Protein AF-A0A969L8C0-F1 (afdb_monomer_lite)

Structure (mmCIF, N/CA/C/O backbone):
data_AF-A0A969L8C0-F1
#
_entry.id   AF-A0A969L8C0-F1
#
loop_
_atom_site.group_PDB
_atom_site.id
_atom_site.type_symbol
_atom_site.label_atom_id
_atom_site.label_alt_id
_atom_site.label_comp_id
_atom_site.label_asym_id
_atom_site.label_entity_id
_atom_site.label_seq_id
_atom_site.pdbx_PDB_ins_code
_atom_site.Cartn_x
_atom_site.Cartn_y
_atom_site.Cartn_z
_atom_site.occupancy
_atom_site.B_iso_or_equiv
_atom_site.auth_seq_id
_atom_site.auth_comp_id
_atom_site.auth_asym_id
_atom_site.auth_atom_id
_atom_site.pdbx_PDB_model_num
ATOM 1 N N . MET A 1 1 ? -2.072 -11.063 -15.970 1.00 69.12 1 MET A N 1
ATOM 2 C CA . MET A 1 1 ? -0.933 -11.016 -15.025 1.00 69.12 1 MET A CA 1
ATOM 3 C C . MET A 1 1 ? -0.190 -12.350 -14.904 1.00 69.12 1 MET A C 1
ATOM 5 O O . MET A 1 1 ? 0.932 -12.415 -15.384 1.00 69.12 1 MET A O 1
ATOM 9 N N . LYS A 1 2 ? -0.789 -13.438 -14.381 1.00 72.50 2 LYS A N 1
ATOM 10 C CA . LYS A 1 2 ? -0.088 -14.722 -14.109 1.00 72.50 2 LYS A CA 1
ATOM 11 C C . LYS A 1 2 ? 0.740 -15.291 -15.274 1.00 72.50 2 LYS A C 1
ATOM 13 O O . LYS A 1 2 ? 1.851 -15.770 -15.076 1.00 72.50 2 LYS A O 1
ATOM 18 N N . ARG A 1 3 ? 0.212 -15.235 -16.503 1.00 67.69 3 ARG A N 1
ATOM 19 C CA . ARG A 1 3 ? 0.924 -15.712 -17.702 1.00 67.69 3 ARG A CA 1
ATOM 20 C C . ARG A 1 3 ? 2.171 -14.875 -18.004 1.00 67.69 3 ARG A C 1
ATOM 22 O O . ARG A 1 3 ? 3.168 -15.445 -18.407 1.00 67.69 3 ARG A O 1
ATOM 29 N N . TRP A 1 4 ? 2.134 -13.563 -17.786 1.00 70.19 4 TRP A N 1
ATOM 30 C CA . TRP A 1 4 ? 3.260 -12.664 -18.062 1.00 70.19 4 TRP A CA 1
ATOM 31 C C . TRP A 1 4 ? 4.301 -12.665 -16.951 1.00 70.19 4 TRP A C 1
ATOM 33 O O . TRP A 1 4 ? 5.486 -12.640 -17.253 1.00 70.19 4 TRP A O 1
ATOM 43 N N . ALA A 1 5 ? 3.874 -12.822 -15.697 1.00 71.94 5 ALA A N 1
ATOM 44 C CA . ALA A 1 5 ? 4.780 -13.040 -14.574 1.00 71.94 5 ALA A CA 1
ATOM 45 C C . ALA A 1 5 ? 5.670 -14.280 -14.780 1.00 71.94 5 ALA A C 1
ATOM 47 O O . ALA A 1 5 ? 6.836 -14.263 -14.419 1.00 71.94 5 ALA A O 1
ATOM 48 N N . ARG A 1 6 ? 5.172 -15.320 -15.467 1.00 69.50 6 ARG A N 1
ATOM 49 C CA . ARG A 1 6 ? 5.993 -16.481 -15.858 1.00 69.50 6 ARG A CA 1
ATOM 50 C C . ARG A 1 6 ? 7.083 -16.176 -16.890 1.00 69.50 6 ARG A C 1
ATOM 52 O O . ARG A 1 6 ? 8.100 -16.855 -16.879 1.00 69.50 6 ARG A O 1
ATOM 59 N N . TYR A 1 7 ? 6.866 -15.218 -17.790 1.00 70.94 7 TYR A N 1
ATOM 60 C CA . TYR A 1 7 ? 7.817 -14.899 -18.866 1.00 70.94 7 TYR A CA 1
ATOM 61 C C . TYR A 1 7 ? 8.730 -13.717 -18.529 1.00 70.94 7 TYR A C 1
ATOM 63 O O . TYR A 1 7 ? 9.826 -13.618 -19.067 1.00 70.94 7 TYR A O 1
ATOM 71 N N . SER A 1 8 ? 8.291 -12.818 -17.650 1.00 79.44 8 SER A N 1
ATOM 72 C CA . SER A 1 8 ? 9.083 -11.692 -17.160 1.00 79.44 8 SER A CA 1
ATOM 73 C C . SER A 1 8 ? 8.670 -11.369 -15.718 1.00 79.44 8 SER A C 1
ATOM 75 O O . SER A 1 8 ? 7.854 -10.470 -15.488 1.00 79.44 8 SER A O 1
ATOM 77 N N . PRO A 1 9 ? 9.195 -12.128 -14.735 1.00 77.75 9 PRO A N 1
ATOM 78 C CA . PRO A 1 9 ? 8.855 -11.943 -13.327 1.00 77.75 9 PRO A CA 1
ATOM 79 C C . PRO A 1 9 ? 9.148 -10.519 -12.847 1.00 77.75 9 PRO A C 1
ATOM 81 O O . PRO A 1 9 ? 8.271 -9.878 -12.280 1.00 77.75 9 PRO A O 1
ATOM 84 N N . ALA A 1 10 ? 10.315 -9.973 -13.198 1.00 80.06 10 ALA A N 1
ATOM 85 C CA . ALA A 1 10 ? 10.731 -8.612 -12.848 1.00 80.06 10 ALA A CA 1
ATOM 86 C C . ALA A 1 10 ? 9.673 -7.532 -13.170 1.00 80.06 10 ALA A C 1
ATOM 88 O O . ALA A 1 10 ? 9.472 -6.593 -12.405 1.00 80.06 10 ALA A O 1
ATOM 89 N N . ASN A 1 11 ? 8.937 -7.687 -14.276 1.00 83.12 11 ASN A N 1
ATOM 90 C CA . ASN A 1 11 ? 7.995 -6.669 -14.750 1.00 83.12 11 ASN A CA 1
ATOM 91 C C . ASN A 1 11 ? 6.552 -6.883 -14.278 1.00 83.12 11 ASN A C 1
ATOM 93 O O . ASN A 1 11 ? 5.772 -5.932 -14.236 1.00 83.12 11 ASN A O 1
ATOM 97 N N . TYR A 1 12 ? 6.165 -8.126 -13.981 1.00 86.44 12 TYR A N 1
ATOM 98 C CA . TYR A 1 12 ? 4.753 -8.483 -13.792 1.00 86.44 12 TYR A CA 1
ATOM 99 C C . TYR A 1 12 ? 4.460 -9.253 -12.504 1.00 86.44 12 TYR A C 1
ATOM 101 O O . TYR A 1 12 ? 3.283 -9.412 -12.174 1.00 86.44 12 TYR A O 1
ATOM 109 N N . GLN A 1 13 ? 5.478 -9.746 -11.794 1.00 89.19 13 GLN A N 1
ATOM 110 C CA . GLN A 1 13 ? 5.298 -10.530 -10.572 1.00 89.19 13 GLN A CA 1
ATOM 111 C C . GLN A 1 13 ? 4.688 -9.674 -9.457 1.00 89.19 13 GLN A C 1
ATOM 113 O O . GLN A 1 13 ? 3.613 -10.020 -8.978 1.00 89.19 13 GLN A O 1
ATOM 118 N N . HIS A 1 14 ? 5.267 -8.504 -9.168 1.00 90.94 14 HIS A N 1
ATOM 119 C CA . HIS A 1 14 ? 4.753 -7.576 -8.151 1.00 90.94 14 HIS A CA 1
ATOM 120 C C . HIS A 1 14 ? 3.301 -7.145 -8.427 1.00 90.94 14 HIS A C 1
ATOM 122 O O . HIS A 1 14 ? 2.458 -7.118 -7.534 1.00 90.94 14 HIS A O 1
ATOM 128 N N . LYS A 1 15 ? 2.947 -6.907 -9.699 1.00 92.56 15 LYS A N 1
ATOM 129 C CA . LYS A 1 15 ? 1.565 -6.570 -10.088 1.00 92.56 15 LYS A CA 1
ATOM 130 C C . LYS A 1 15 ? 0.606 -7.744 -9.919 1.00 92.56 15 LYS A C 1
ATOM 132 O O . LYS A 1 15 ? -0.562 -7.559 -9.588 1.00 92.56 15 LYS A O 1
ATOM 137 N N . TYR A 1 16 ? 1.071 -8.961 -10.201 1.00 93.31 16 TYR A N 1
ATOM 138 C CA . TYR A 1 16 ? 0.286 -10.166 -9.960 1.00 93.31 16 TYR A CA 1
ATOM 139 C C . TYR A 1 16 ? 0.046 -10.365 -8.464 1.00 93.31 16 TYR A C 1
ATOM 141 O O . TYR A 1 16 ? -1.089 -10.615 -8.072 1.00 93.31 16 TYR A O 1
ATOM 149 N N . GLU A 1 17 ? 1.080 -10.217 -7.644 1.00 95.12 17 GLU A N 1
ATOM 150 C CA . GLU A 1 17 ? 1.004 -10.343 -6.187 1.00 95.12 17 GLU A CA 1
ATOM 151 C C . GLU A 1 17 ? 0.047 -9.322 -5.586 1.00 95.12 17 GLU A C 1
ATOM 153 O O . GLU A 1 17 ? -0.807 -9.703 -4.793 1.00 95.12 17 GLU A O 1
ATOM 158 N N . LEU A 1 18 ? 0.067 -8.075 -6.061 1.00 96.38 18 LEU A N 1
ATOM 159 C CA . LEU A 1 18 ? -0.872 -7.056 -5.603 1.00 96.38 18 LEU A CA 1
ATOM 160 C C . LEU A 1 18 ? -2.336 -7.425 -5.899 1.00 96.38 18 LEU A C 1
ATOM 162 O O . LEU A 1 18 ? -3.212 -7.288 -5.046 1.00 96.38 18 LEU A O 1
ATOM 166 N N . VAL A 1 19 ? -2.611 -7.966 -7.092 1.00 95.94 19 VAL A N 1
ATOM 167 C CA . VAL A 1 19 ? -3.950 -8.475 -7.441 1.00 95.94 19 VAL A CA 1
ATOM 168 C C . VAL A 1 19 ? -4.339 -9.661 -6.554 1.00 95.94 19 VAL A C 1
ATOM 170 O O . VAL A 1 19 ? -5.497 -9.782 -6.144 1.00 95.94 19 VAL A O 1
ATOM 173 N N . GLN A 1 20 ? -3.387 -10.539 -6.232 1.00 95.88 20 GLN A N 1
ATOM 174 C CA . GLN A 1 20 ? -3.628 -11.650 -5.314 1.00 95.88 20 GLN A CA 1
ATOM 175 C C . GLN A 1 20 ? -3.901 -11.154 -3.889 1.00 95.88 20 GLN A C 1
ATOM 177 O O . GLN A 1 20 ? -4.801 -11.696 -3.251 1.00 95.88 20 GLN A O 1
ATOM 182 N N . ALA A 1 21 ? -3.213 -10.109 -3.420 1.00 96.00 21 ALA A N 1
ATOM 183 C CA . ALA A 1 21 ? -3.446 -9.500 -2.112 1.00 96.00 21 ALA A CA 1
ATOM 184 C C . ALA A 1 21 ? -4.898 -9.026 -1.970 1.00 96.00 21 ALA A C 1
ATOM 186 O O . ALA A 1 21 ? -5.608 -9.458 -1.061 1.00 96.00 21 ALA A O 1
ATOM 187 N N . GLU A 1 22 ? -5.386 -8.242 -2.936 1.00 96.75 22 GLU A N 1
ATOM 188 C CA . GLU A 1 22 ? -6.777 -7.772 -2.962 1.00 96.75 22 GLU A CA 1
ATOM 189 C C . GLU A 1 22 ? -7.782 -8.926 -3.067 1.00 96.75 22 GLU A C 1
ATOM 191 O O . GLU A 1 22 ? -8.812 -8.931 -2.391 1.00 96.75 22 GLU A O 1
ATOM 196 N N . THR A 1 23 ? -7.472 -9.951 -3.865 1.00 95.38 23 THR A N 1
ATOM 197 C CA . THR A 1 23 ? -8.327 -11.142 -3.986 1.00 95.38 23 THR A CA 1
ATOM 198 C C . THR A 1 23 ? -8.446 -11.877 -2.647 1.00 95.38 23 THR A C 1
ATOM 200 O O . THR A 1 23 ? -9.544 -12.275 -2.250 1.00 95.38 23 THR A O 1
ATOM 203 N N . MET A 1 24 ? -7.332 -12.038 -1.924 1.00 94.88 24 MET A N 1
ATOM 204 C CA . MET A 1 24 ? -7.314 -12.672 -0.603 1.00 94.88 24 MET A CA 1
ATOM 205 C C . MET A 1 24 ? -8.030 -11.815 0.441 1.00 94.88 24 MET A C 1
ATOM 207 O O . MET A 1 24 ? -8.794 -12.366 1.233 1.00 94.88 24 MET A O 1
ATOM 211 N N . ARG A 1 25 ? -7.864 -10.484 0.396 1.00 94.31 25 ARG A N 1
ATOM 212 C CA . ARG A 1 25 ? -8.599 -9.533 1.243 1.00 94.31 25 ARG A CA 1
ATOM 213 C C . ARG A 1 25 ? -10.107 -9.679 1.063 1.00 94.31 25 ARG A C 1
ATOM 215 O O . ARG A 1 25 ? -10.823 -9.846 2.044 1.00 94.31 25 ARG A O 1
ATOM 222 N N . LEU A 1 26 ? -10.590 -9.656 -0.180 1.00 93.88 26 LEU A N 1
ATOM 223 C CA . LEU A 1 26 ? -12.017 -9.810 -0.489 1.00 93.88 26 LEU A CA 1
ATOM 224 C C . LEU A 1 26 ? -12.553 -11.197 -0.107 1.00 93.88 26 LEU A C 1
ATOM 226 O O . LEU A 1 26 ? -13.727 -11.335 0.220 1.00 93.88 26 LEU A O 1
ATOM 230 N N . SER A 1 27 ? -11.686 -12.211 -0.100 1.00 94.00 27 SER A N 1
ATOM 231 C CA . SER A 1 27 ? -12.016 -13.575 0.328 1.00 94.00 27 SER A CA 1
ATOM 232 C C . SER A 1 27 ? -11.897 -13.793 1.846 1.00 94.00 27 SER A C 1
ATOM 234 O O . SER A 1 27 ? -12.031 -14.927 2.302 1.00 94.00 27 SER A O 1
ATOM 236 N N . GLY A 1 28 ? -11.583 -12.754 2.632 1.00 92.31 28 GLY A N 1
ATOM 237 C CA . GLY A 1 28 ? -11.403 -12.832 4.089 1.00 92.31 28 GLY A CA 1
ATOM 238 C C . GLY A 1 28 ? -10.125 -13.547 4.553 1.00 92.31 28 GLY A C 1
ATOM 239 O O . GLY A 1 28 ? -9.937 -13.774 5.748 1.00 92.31 28 GLY A O 1
ATOM 240 N N . GLN A 1 29 ? -9.220 -13.903 3.638 1.00 94.81 29 GLN A N 1
ATOM 241 C CA . GLN A 1 29 ? -7.952 -14.575 3.941 1.00 94.81 29 GLN A CA 1
ATOM 242 C C . GLN A 1 29 ? -6.874 -13.550 4.323 1.00 94.81 29 GLN A C 1
ATOM 244 O O . GLN A 1 29 ? -5.870 -13.388 3.628 1.00 94.81 29 GLN A O 1
ATOM 249 N N . ASN A 1 30 ? -7.085 -12.854 5.442 1.00 92.81 30 ASN A N 1
ATOM 250 C CA . ASN A 1 30 ? -6.297 -11.681 5.834 1.00 92.81 30 ASN A CA 1
ATOM 251 C C . ASN A 1 30 ? -4.793 -11.959 5.958 1.00 92.81 30 ASN A C 1
ATOM 253 O O . ASN A 1 30 ? -3.998 -11.159 5.482 1.00 92.81 30 ASN A O 1
ATOM 257 N N . THR A 1 31 ? -4.383 -13.090 6.538 1.00 94.81 31 THR A N 1
ATOM 258 C CA . THR A 1 31 ? -2.953 -13.425 6.671 1.00 94.81 31 THR A CA 1
ATOM 259 C C . THR A 1 31 ? -2.275 -13.560 5.310 1.00 94.81 31 THR A C 1
ATOM 261 O O . THR A 1 31 ? -1.223 -12.983 5.089 1.00 94.81 31 THR A O 1
ATOM 264 N N . ARG A 1 32 ? -2.924 -14.234 4.352 1.00 95.44 32 ARG A N 1
ATOM 265 C CA . ARG A 1 32 ? -2.378 -14.357 2.993 1.00 95.44 32 ARG A CA 1
ATOM 266 C C . ARG A 1 32 ? -2.373 -13.026 2.257 1.00 95.44 32 ARG A C 1
ATOM 268 O O . ARG A 1 32 ? -1.478 -12.785 1.460 1.00 95.44 32 ARG A O 1
ATOM 275 N N . ALA A 1 33 ? -3.372 -12.176 2.497 1.00 96.19 33 ALA A N 1
ATOM 276 C CA . ALA A 1 33 ? -3.385 -10.833 1.932 1.00 96.19 33 ALA A CA 1
ATOM 277 C C . ALA A 1 33 ? -2.159 -10.030 2.398 1.00 96.19 33 ALA A C 1
ATOM 279 O O . ALA A 1 33 ? -1.516 -9.412 1.560 1.00 96.19 33 ALA A O 1
ATOM 280 N N . MET A 1 34 ? -1.799 -10.108 3.690 1.00 96.25 34 MET A N 1
ATOM 281 C CA . MET A 1 34 ? -0.585 -9.480 4.242 1.00 96.25 34 MET A CA 1
ATOM 282 C C . MET A 1 34 ? 0.668 -9.940 3.498 1.00 96.25 34 MET A C 1
ATOM 284 O O . MET A 1 34 ? 1.375 -9.103 2.945 1.00 96.25 34 MET A O 1
ATOM 288 N N . ASP A 1 35 ? 0.873 -11.257 3.402 1.00 97.06 35 ASP A N 1
ATOM 289 C CA . ASP A 1 35 ? 2.044 -11.831 2.730 1.00 97.06 35 ASP A CA 1
ATOM 290 C C . ASP A 1 35 ? 2.151 -11.359 1.268 1.00 97.06 35 ASP A C 1
ATOM 292 O O . ASP A 1 35 ? 3.237 -11.055 0.776 1.00 97.06 35 ASP A O 1
ATOM 296 N N . TYR A 1 36 ? 1.017 -11.268 0.563 1.00 97.88 36 TYR A N 1
ATOM 297 C CA . TYR A 1 36 ? 0.991 -10.795 -0.821 1.00 97.88 36 TYR A CA 1
ATOM 298 C C . TYR A 1 36 ? 1.210 -9.284 -0.960 1.00 97.88 36 TYR A C 1
ATOM 300 O O . TYR A 1 36 ? 1.814 -8.874 -1.951 1.00 97.88 36 TYR A O 1
ATOM 308 N N . TYR A 1 37 ? 0.746 -8.456 -0.016 1.00 97.94 37 TYR A N 1
ATOM 309 C CA . TYR A 1 37 ? 1.064 -7.025 -0.029 1.00 97.94 37 TYR A CA 1
ATOM 310 C C . TYR A 1 37 ? 2.560 -6.799 0.172 1.00 97.94 37 TYR A C 1
ATOM 312 O O . TYR A 1 37 ? 3.162 -6.059 -0.603 1.00 97.94 37 TYR A O 1
ATOM 320 N N . ASP A 1 38 ? 3.165 -7.468 1.155 1.00 97.19 38 ASP A N 1
ATOM 321 C CA . ASP A 1 38 ? 4.594 -7.325 1.438 1.00 97.19 38 ASP A CA 1
ATOM 322 C C . ASP A 1 38 ? 5.444 -7.809 0.251 1.00 97.19 38 ASP A C 1
ATOM 324 O O . ASP A 1 38 ? 6.371 -7.114 -0.168 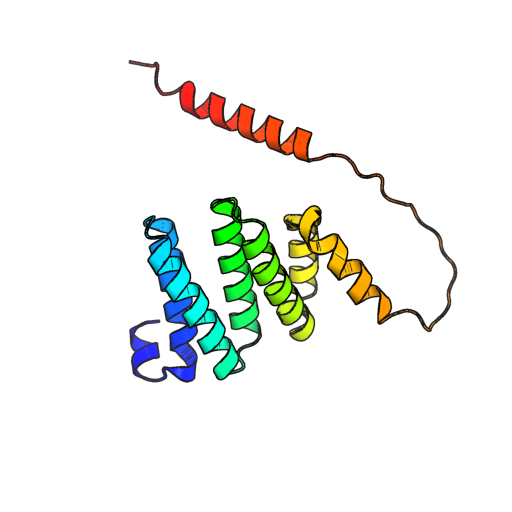1.00 97.19 38 ASP A O 1
ATOM 328 N N . ALA A 1 39 ? 5.076 -8.939 -0.368 1.00 96.44 39 ALA A N 1
ATOM 329 C CA . ALA A 1 39 ? 5.735 -9.428 -1.581 1.00 96.44 39 ALA A CA 1
ATOM 330 C C . ALA A 1 39 ? 5.617 -8.439 -2.754 1.00 96.44 39 ALA A C 1
ATOM 332 O O . ALA A 1 39 ? 6.606 -8.161 -3.431 1.00 96.44 39 ALA A O 1
ATOM 333 N N . ALA A 1 40 ? 4.431 -7.857 -2.966 1.00 97.19 40 ALA A N 1
ATOM 334 C CA . ALA A 1 40 ? 4.218 -6.882 -4.030 1.00 97.19 40 ALA A CA 1
ATOM 335 C C . ALA A 1 40 ? 5.041 -5.600 -3.824 1.00 97.19 40 ALA A C 1
ATOM 337 O O . ALA A 1 40 ? 5.587 -5.066 -4.791 1.00 97.19 40 ALA A O 1
ATOM 338 N N . ILE A 1 41 ? 5.143 -5.115 -2.581 1.00 97.75 41 ILE A N 1
ATOM 339 C CA . ILE A 1 41 ? 5.935 -3.930 -2.229 1.00 97.75 41 ILE A CA 1
ATOM 340 C C . ILE A 1 41 ? 7.420 -4.199 -2.472 1.00 97.75 41 ILE A C 1
ATOM 342 O O . ILE A 1 41 ? 8.062 -3.436 -3.196 1.00 97.75 41 ILE A O 1
ATOM 346 N N . GLU A 1 42 ? 7.957 -5.300 -1.940 1.00 96.62 42 GLU A N 1
ATOM 347 C CA . GLU A 1 42 ? 9.376 -5.629 -2.109 1.00 96.62 42 GLU A CA 1
ATOM 348 C C . GLU A 1 42 ? 9.709 -5.881 -3.586 1.00 96.62 42 GLU A C 1
ATOM 350 O O . GLU A 1 42 ? 10.668 -5.322 -4.115 1.00 96.62 42 GLU A O 1
ATOM 355 N N . GLY A 1 43 ? 8.857 -6.615 -4.306 1.00 95.38 43 GLY A N 1
ATOM 356 C CA . GLY A 1 43 ? 9.037 -6.856 -5.733 1.00 95.38 43 GLY A CA 1
ATOM 357 C C . GLY A 1 43 ? 8.991 -5.574 -6.573 1.00 95.38 43 GLY A C 1
ATOM 358 O O . GLY A 1 43 ? 9.739 -5.449 -7.546 1.00 95.38 43 GLY A O 1
ATOM 359 N N . ALA A 1 44 ? 8.144 -4.601 -6.223 1.00 95.62 44 ALA A N 1
ATOM 360 C CA . ALA A 1 44 ? 8.120 -3.304 -6.898 1.00 95.62 44 ALA A CA 1
ATOM 361 C C . ALA A 1 44 ? 9.396 -2.499 -6.610 1.00 95.62 44 ALA A C 1
ATOM 363 O O . ALA A 1 44 ? 9.991 -1.942 -7.537 1.00 95.62 44 ALA A O 1
ATOM 364 N N . LYS A 1 45 ? 9.852 -2.501 -5.356 1.00 95.06 45 LYS A N 1
ATOM 365 C CA . LYS A 1 45 ? 11.056 -1.807 -4.892 1.00 95.06 45 LYS A CA 1
ATOM 366 C C . LYS A 1 45 ? 12.336 -2.357 -5.519 1.00 95.06 45 LYS A C 1
ATOM 368 O O . LYS A 1 45 ? 13.125 -1.588 -6.072 1.00 95.06 45 LYS A O 1
ATOM 373 N N . GLU A 1 46 ? 12.528 -3.677 -5.506 1.00 94.75 46 GLU A N 1
ATOM 374 C CA . GLU A 1 46 ? 13.679 -4.354 -6.125 1.00 94.75 46 GLU A CA 1
ATOM 375 C C . GLU A 1 46 ? 13.810 -4.000 -7.611 1.00 94.75 46 GLU A C 1
ATOM 377 O O . GLU A 1 46 ? 14.905 -3.742 -8.119 1.00 94.75 46 GLU A O 1
ATOM 382 N N . ASN A 1 47 ? 12.671 -3.926 -8.302 1.00 91.81 47 ASN A N 1
ATOM 383 C CA . ASN A 1 47 ? 12.600 -3.600 -9.722 1.00 91.81 47 ASN A CA 1
ATOM 384 C C . ASN A 1 47 ? 12.444 -2.091 -9.999 1.00 91.81 47 ASN A C 1
ATOM 386 O O . ASN A 1 47 ? 12.311 -1.690 -11.155 1.00 91.81 47 ASN A O 1
ATOM 390 N N . LYS A 1 48 ? 12.520 -1.245 -8.960 1.00 93.12 48 LYS A N 1
ATOM 391 C CA . LYS A 1 48 ? 12.481 0.229 -9.018 1.00 93.12 48 LYS A CA 1
ATOM 392 C C . LYS A 1 48 ? 11.205 0.811 -9.639 1.00 93.12 48 LYS A C 1
ATOM 394 O O . LYS A 1 48 ? 11.222 1.912 -10.195 1.00 93.12 48 LYS A O 1
ATOM 399 N N . TYR A 1 49 ? 10.085 0.104 -9.520 1.00 93.75 49 TYR A N 1
ATOM 400 C CA . TYR A 1 49 ? 8.770 0.577 -9.949 1.00 93.75 49 TYR A CA 1
ATOM 401 C C . TYR A 1 49 ? 8.120 1.426 -8.857 1.00 93.75 49 TYR A C 1
ATOM 403 O O . TYR A 1 49 ? 7.188 0.996 -8.182 1.00 93.75 49 TYR A O 1
ATOM 411 N N . ILE A 1 50 ? 8.586 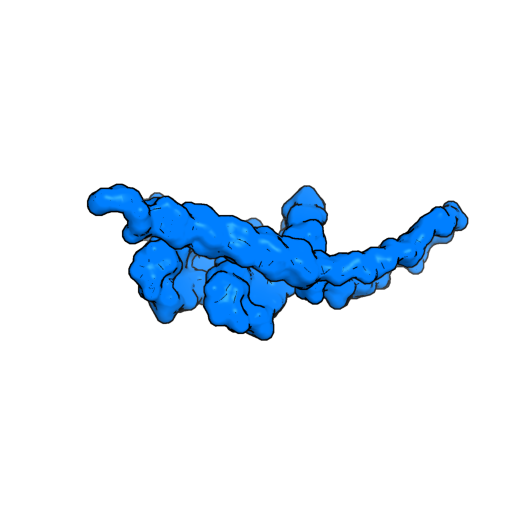2.668 -8.719 1.00 95.06 50 ILE A N 1
ATOM 412 C CA . ILE A 1 50 ? 8.139 3.586 -7.660 1.00 95.06 50 ILE A CA 1
ATOM 413 C C . ILE A 1 50 ? 6.624 3.837 -7.659 1.00 95.06 50 ILE A C 1
ATOM 415 O O . ILE A 1 50 ? 6.027 4.058 -6.609 1.00 95.06 50 ILE A O 1
ATOM 419 N N . GLN A 1 51 ? 5.981 3.790 -8.831 1.00 95.06 51 GLN A N 1
ATOM 420 C CA . GLN A 1 51 ? 4.531 3.958 -8.937 1.00 95.06 51 GLN A CA 1
ATOM 421 C C . GLN A 1 51 ? 3.786 2.761 -8.348 1.00 95.06 51 GLN A C 1
ATOM 423 O O . GLN A 1 51 ? 2.801 2.929 -7.637 1.00 95.06 51 GLN A O 1
ATOM 428 N N . GLU A 1 52 ? 4.262 1.555 -8.650 1.00 96.19 52 GLU A N 1
ATOM 429 C CA . GLU A 1 52 ? 3.654 0.310 -8.181 1.00 96.19 52 GLU A CA 1
ATOM 430 C C . GLU A 1 52 ? 3.906 0.129 -6.682 1.00 96.19 52 GLU A C 1
ATOM 432 O O . GLU A 1 52 ? 3.001 -0.272 -5.958 1.00 96.19 52 GLU A O 1
ATOM 437 N N . GLU A 1 53 ? 5.090 0.519 -6.200 1.00 96.94 53 GLU A N 1
ATOM 438 C CA . GLU A 1 53 ? 5.408 0.562 -4.772 1.00 96.94 53 GLU A CA 1
ATOM 439 C C . GLU A 1 53 ? 4.475 1.528 -4.025 1.00 96.94 53 GLU A C 1
ATOM 441 O O . GLU A 1 53 ? 3.923 1.163 -2.986 1.00 96.94 53 GLU A O 1
ATOM 446 N N . ALA A 1 54 ? 4.218 2.724 -4.568 1.00 96.25 54 ALA A N 1
ATOM 447 C CA . ALA A 1 54 ? 3.281 3.678 -3.972 1.00 96.25 54 ALA A CA 1
ATOM 448 C C . ALA A 1 54 ? 1.855 3.108 -3.866 1.00 96.25 54 ALA A C 1
ATOM 450 O O . ALA A 1 54 ? 1.228 3.187 -2.807 1.00 96.25 54 ALA A O 1
ATOM 451 N N . ILE A 1 55 ? 1.358 2.498 -4.948 1.00 96.81 55 ILE A N 1
ATOM 452 C CA . ILE A 1 55 ? 0.010 1.914 -5.004 1.00 96.81 55 ILE A CA 1
ATOM 453 C C . ILE A 1 55 ? -0.107 0.721 -4.048 1.00 96.81 55 ILE A C 1
ATOM 455 O O . ILE A 1 55 ? -1.097 0.609 -3.324 1.00 96.81 55 ILE A O 1
ATOM 459 N N . ALA A 1 56 ? 0.895 -0.161 -4.015 1.00 97.81 56 ALA A N 1
ATOM 460 C CA . ALA A 1 56 ? 0.892 -1.326 -3.137 1.00 97.81 56 ALA A CA 1
ATOM 461 C C . ALA A 1 56 ? 0.875 -0.919 -1.655 1.00 97.81 56 ALA A C 1
ATOM 463 O O . ALA A 1 56 ? 0.083 -1.458 -0.881 1.00 97.81 56 ALA A O 1
ATOM 464 N N . ASN A 1 57 ? 1.667 0.092 -1.284 1.00 97.81 57 ASN A N 1
ATOM 465 C CA . ASN A 1 57 ? 1.660 0.667 0.060 1.00 97.81 57 ASN A CA 1
ATOM 466 C C . ASN A 1 57 ? 0.307 1.315 0.415 1.00 97.81 57 ASN A C 1
ATOM 468 O O . ASN A 1 57 ? -0.202 1.116 1.516 1.00 97.81 57 ASN A O 1
ATOM 472 N N . GLU A 1 58 ? -0.329 2.049 -0.503 1.00 96.94 58 GLU A N 1
ATOM 473 C CA . GLU A 1 58 ? -1.649 2.650 -0.256 1.00 96.94 58 GLU A CA 1
ATOM 474 C C . GLU A 1 58 ? -2.728 1.583 -0.009 1.00 96.94 58 GLU A C 1
ATOM 476 O O . GLU A 1 58 ? -3.540 1.698 0.914 1.00 96.94 58 GLU A O 1
ATOM 481 N N . LEU A 1 59 ? -2.731 0.517 -0.813 1.00 97.19 59 LEU A N 1
ATOM 482 C CA . LEU A 1 59 ? -3.675 -0.588 -0.656 1.00 97.19 59 LEU A CA 1
ATOM 483 C C . LEU A 1 59 ? -3.428 -1.369 0.641 1.00 97.19 59 LEU A C 1
ATOM 485 O O . LEU A 1 59 ? -4.383 -1.665 1.365 1.00 97.19 59 LEU A O 1
ATOM 489 N N . ALA A 1 60 ? -2.164 -1.617 0.995 1.00 97.44 60 ALA A N 1
ATOM 490 C CA . ALA A 1 60 ? -1.800 -2.216 2.275 1.00 97.44 60 ALA A CA 1
ATOM 491 C C . ALA A 1 60 ? -2.268 -1.347 3.457 1.00 97.44 60 ALA A C 1
ATOM 493 O O . ALA A 1 60 ? -2.871 -1.855 4.406 1.00 97.44 60 ALA A O 1
ATOM 494 N N . ALA A 1 61 ? -2.079 -0.025 3.384 1.00 95.81 61 ALA A N 1
ATOM 495 C CA . ALA A 1 61 ? -2.562 0.906 4.402 1.00 95.81 61 ALA A CA 1
ATOM 496 C C . ALA A 1 61 ? -4.078 0.783 4.610 1.00 95.81 61 ALA A C 1
ATOM 498 O O . ALA A 1 61 ? -4.545 0.617 5.740 1.00 95.81 61 ALA A O 1
ATOM 499 N N . ASN A 1 62 ? -4.838 0.778 3.513 1.00 94.44 62 ASN A N 1
ATOM 500 C CA . ASN A 1 62 ? -6.287 0.595 3.533 1.00 94.44 62 ASN A CA 1
ATOM 501 C C . ASN A 1 62 ? -6.720 -0.735 4.137 1.00 94.44 62 ASN A C 1
ATOM 503 O O . ASN A 1 62 ? -7.646 -0.779 4.951 1.00 94.44 62 ASN A O 1
ATOM 507 N N . PHE A 1 63 ? -6.029 -1.813 3.784 1.00 95.81 63 PHE A N 1
ATOM 508 C CA . PHE A 1 63 ? -6.268 -3.131 4.350 1.00 95.81 63 PHE A CA 1
ATOM 509 C C . PHE A 1 63 ? -6.080 -3.163 5.876 1.00 95.81 63 PHE A C 1
ATOM 511 O O . PHE A 1 63 ? -6.878 -3.782 6.587 1.00 95.81 63 PHE A O 1
ATOM 518 N N . TYR A 1 64 ? -5.059 -2.481 6.401 1.00 95.25 64 TYR A N 1
ATOM 519 C CA . TYR A 1 64 ? -4.829 -2.400 7.844 1.00 95.25 64 TYR A CA 1
ATOM 520 C C . TYR A 1 64 ? -5.809 -1.459 8.553 1.00 95.25 64 TYR A C 1
ATOM 522 O O . TYR A 1 64 ? -6.224 -1.765 9.673 1.00 95.25 64 TYR A O 1
ATOM 530 N N . PHE A 1 65 ? -6.234 -0.363 7.920 1.00 91.81 65 PHE A N 1
ATOM 531 C CA . PHE A 1 65 ? -7.276 0.510 8.471 1.00 91.81 65 PHE A CA 1
ATOM 532 C C . PHE A 1 65 ? -8.627 -0.194 8.580 1.00 91.81 65 PHE A C 1
ATOM 534 O O . PHE A 1 65 ? -9.281 -0.080 9.612 1.00 91.81 65 PHE A O 1
ATOM 541 N N . ALA A 1 66 ? -9.004 -0.995 7.580 1.00 92.38 66 ALA A N 1
ATOM 542 C CA . ALA A 1 66 ? -10.225 -1.801 7.622 1.00 92.38 66 ALA A CA 1
ATOM 543 C C . ALA A 1 66 ? -10.232 -2.850 8.754 1.00 92.38 66 ALA A C 1
ATOM 545 O O . ALA A 1 66 ? -11.292 -3.323 9.147 1.00 92.38 66 ALA A O 1
ATOM 546 N N . GLN A 1 67 ? -9.060 -3.208 9.287 1.00 92.44 67 GLN A N 1
ATOM 547 C CA . GLN A 1 67 ? -8.894 -4.103 10.439 1.00 92.44 67 GLN A CA 1
ATOM 548 C C . GLN A 1 67 ? -8.617 -3.354 11.750 1.00 92.44 67 GLN A C 1
ATOM 550 O O . GLN A 1 67 ? -8.160 -3.968 12.712 1.00 92.44 67 GLN A O 1
ATOM 555 N N . GLU A 1 68 ? -8.807 -2.032 11.780 1.00 93.06 68 GLU A N 1
ATOM 556 C CA . GLU A 1 68 ? -8.552 -1.172 12.946 1.00 93.06 68 GLU A CA 1
ATOM 557 C C . GLU A 1 68 ? -7.086 -1.186 13.434 1.00 93.06 68 GLU A C 1
ATOM 559 O O . GLU A 1 68 ? -6.749 -0.726 14.527 1.00 93.06 68 GLU A O 1
ATOM 564 N N . LYS A 1 69 ? -6.154 -1.651 12.593 1.00 92.88 69 LYS A N 1
ATOM 565 C CA . LYS A 1 69 ? -4.709 -1.685 12.866 1.00 92.88 69 LYS A CA 1
ATOM 566 C C . LYS A 1 69 ? -4.046 -0.374 12.442 1.00 92.88 69 LYS A C 1
ATOM 568 O O . LYS A 1 69 ? -3.099 -0.353 11.655 1.00 92.88 69 LYS A O 1
ATOM 573 N N . TYR A 1 70 ? -4.525 0.740 12.995 1.00 90.31 70 TYR A N 1
ATOM 574 C CA . TYR A 1 70 ? -4.166 2.095 12.553 1.00 90.31 70 TYR A CA 1
ATOM 575 C C . TYR A 1 70 ? -2.667 2.403 12.590 1.00 90.31 70 TYR A C 1
ATOM 577 O O . TYR A 1 70 ? -2.161 3.075 11.695 1.00 90.31 70 TYR A O 1
ATOM 585 N N . LYS A 1 71 ? -1.934 1.905 13.597 1.00 92.38 71 LYS A N 1
ATOM 586 C CA . LYS A 1 71 ? -0.482 2.131 13.702 1.00 92.38 71 LYS A CA 1
ATOM 587 C C . LYS A 1 71 ? 0.273 1.530 12.516 1.00 92.38 71 LYS A C 1
ATOM 589 O O . LYS A 1 71 ? 1.183 2.169 12.008 1.00 92.38 71 LYS A O 1
ATOM 594 N N . ILE A 1 72 ? -0.124 0.333 12.088 1.00 94.12 72 ILE A N 1
ATOM 595 C CA . ILE A 1 72 ? 0.493 -0.363 10.956 1.00 94.12 72 ILE A CA 1
ATOM 596 C C . ILE A 1 72 ? 0.078 0.323 9.656 1.00 94.12 72 ILE A C 1
ATOM 598 O O . ILE A 1 72 ? 0.936 0.698 8.865 1.00 94.12 72 ILE A O 1
ATOM 602 N N . GLY A 1 73 ? -1.224 0.577 9.477 1.00 93.31 73 GLY A N 1
ATOM 603 C CA . GLY A 1 73 ? -1.731 1.250 8.280 1.00 93.31 73 GLY A CA 1
ATOM 604 C C . GLY A 1 73 ? -1.106 2.629 8.059 1.00 93.31 73 GLY A C 1
ATOM 605 O O . GLY A 1 73 ? -0.790 2.988 6.931 1.00 93.31 73 GLY A O 1
ATOM 606 N N . LYS A 1 74 ? -0.831 3.378 9.136 1.00 92.12 74 LYS A N 1
ATOM 607 C CA . LYS A 1 74 ? -0.148 4.674 9.052 1.00 92.12 74 LYS A CA 1
ATOM 608 C C . LYS A 1 74 ? 1.271 4.557 8.491 1.00 92.12 74 LYS A C 1
ATOM 610 O O . LYS A 1 74 ? 1.665 5.443 7.743 1.00 92.12 74 LYS A O 1
ATOM 615 N N . THR A 1 75 ? 2.016 3.507 8.832 1.00 94.56 75 THR A N 1
ATOM 616 C CA . THR A 1 75 ? 3.365 3.284 8.287 1.00 94.56 75 THR A CA 1
ATOM 617 C C . THR A 1 75 ? 3.306 3.114 6.771 1.00 94.56 75 THR A C 1
ATOM 619 O O . THR A 1 75 ? 3.912 3.899 6.052 1.00 94.56 75 THR A O 1
ATOM 622 N N . TYR A 1 76 ? 2.472 2.193 6.280 1.00 96.38 76 TYR A N 1
ATOM 623 C CA . TYR A 1 76 ? 2.301 1.99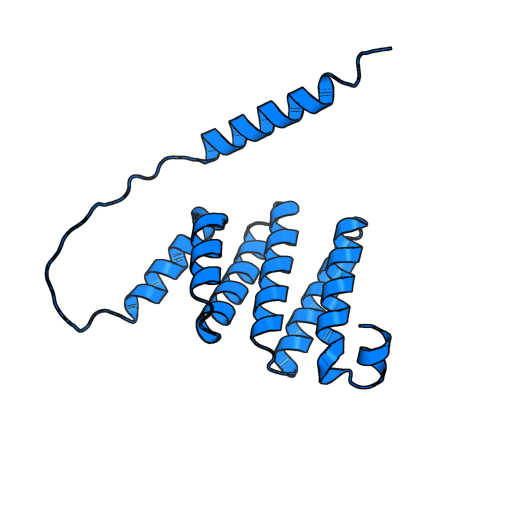2 4.837 1.00 96.38 76 TYR A CA 1
ATOM 624 C C . TYR A 1 76 ? 1.771 3.252 4.133 1.00 96.38 76 TYR A C 1
ATOM 626 O O . TYR A 1 76 ? 2.205 3.588 3.037 1.00 96.38 76 TYR A O 1
ATOM 634 N N . LEU A 1 77 ? 0.877 4.016 4.772 1.00 95.06 77 LEU A N 1
ATOM 635 C CA . LEU A 1 77 ? 0.384 5.278 4.214 1.00 95.06 77 LEU A CA 1
ATOM 636 C C . LEU A 1 77 ? 1.504 6.323 4.066 1.00 95.06 77 LEU A C 1
ATOM 638 O O . LEU A 1 77 ? 1.520 7.075 3.093 1.00 95.06 77 LEU A O 1
ATOM 642 N N . GLN A 1 78 ? 2.431 6.387 5.026 1.00 92.19 78 GLN A N 1
ATOM 643 C CA . GLN A 1 78 ? 3.588 7.283 4.959 1.00 92.19 78 GLN A CA 1
ATOM 644 C C . GLN A 1 78 ? 4.517 6.902 3.808 1.00 92.19 78 GLN A C 1
ATOM 646 O O . GLN A 1 78 ? 4.956 7.786 3.071 1.00 92.19 78 GLN A O 1
ATOM 651 N N . ASP A 1 79 ? 4.755 5.607 3.619 1.00 94.75 79 ASP A N 1
ATOM 652 C CA . ASP A 1 79 ? 5.572 5.108 2.517 1.00 94.75 79 ASP A CA 1
ATOM 653 C C . ASP A 1 79 ? 4.887 5.371 1.169 1.00 94.75 79 ASP A C 1
ATOM 655 O O . ASP A 1 79 ? 5.520 5.882 0.246 1.00 94.75 79 ASP A O 1
ATOM 659 N N . ALA A 1 80 ? 3.574 5.143 1.058 1.00 95.44 80 ALA A N 1
ATOM 660 C CA . ALA A 1 80 ? 2.803 5.497 -0.136 1.00 95.44 80 ALA A CA 1
ATOM 661 C C . ALA A 1 80 ? 2.932 6.990 -0.469 1.00 95.44 80 ALA A C 1
ATOM 663 O O . ALA A 1 80 ? 3.240 7.359 -1.603 1.00 95.44 80 ALA A O 1
ATOM 664 N N . TYR A 1 81 ? 2.747 7.858 0.531 1.00 94.00 81 TYR A N 1
ATOM 665 C CA . TYR A 1 81 ? 2.863 9.306 0.373 1.00 94.00 81 TYR A CA 1
ATOM 666 C C . TYR A 1 81 ? 4.263 9.716 -0.105 1.00 94.00 81 TYR A C 1
ATOM 668 O O . TYR A 1 81 ? 4.388 10.491 -1.055 1.00 94.00 81 TYR A O 1
ATOM 676 N N . TYR A 1 82 ? 5.319 9.167 0.505 1.00 93.12 82 TYR A N 1
ATOM 677 C CA . TYR A 1 82 ? 6.701 9.420 0.098 1.00 93.12 82 TYR A CA 1
ATOM 678 C C . TYR A 1 82 ? 6.940 9.045 -1.371 1.00 93.12 82 TYR A C 1
ATOM 680 O O . TYR A 1 82 ? 7.446 9.860 -2.147 1.00 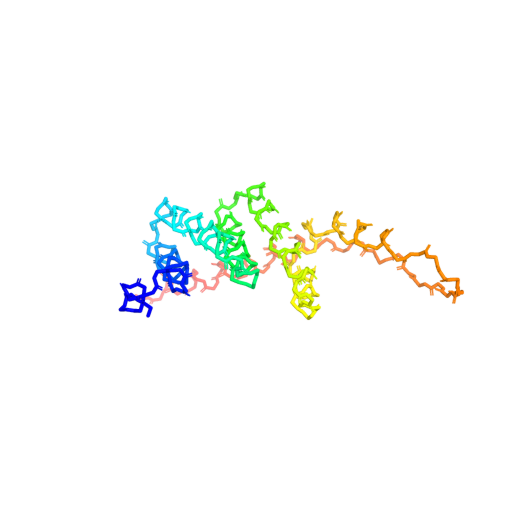93.12 82 TYR A O 1
ATOM 688 N N . HIS A 1 83 ? 6.514 7.853 -1.791 1.00 94.31 83 HIS A N 1
ATOM 689 C CA . HIS A 1 83 ? 6.706 7.394 -3.167 1.00 94.31 83 HIS A CA 1
ATOM 690 C C . HIS A 1 83 ? 5.861 8.185 -4.177 1.00 94.31 83 HIS A C 1
ATOM 692 O O . HIS A 1 83 ? 6.363 8.539 -5.246 1.00 94.31 83 HIS A O 1
ATOM 698 N N . TYR A 1 84 ? 4.627 8.571 -3.835 1.00 95.31 84 TYR A N 1
ATOM 699 C CA . TYR A 1 84 ? 3.828 9.480 -4.666 1.00 95.31 84 TY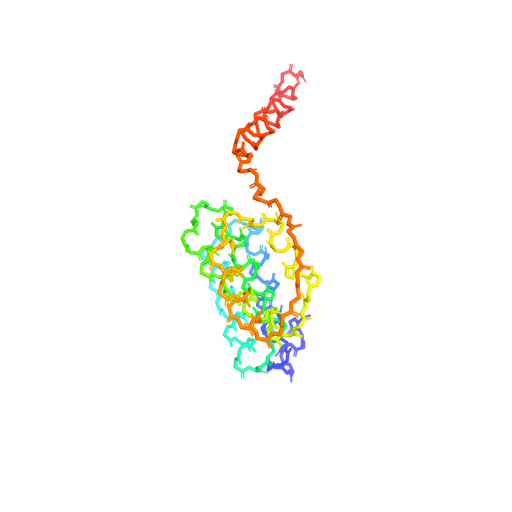R A CA 1
ATOM 700 C C . TYR A 1 84 ? 4.459 10.869 -4.793 1.00 95.31 84 TYR A C 1
ATOM 702 O O . TYR A 1 84 ? 4.397 11.475 -5.867 1.00 95.31 84 TYR A O 1
ATOM 710 N N . GLN A 1 85 ? 5.095 11.371 -3.731 1.00 91.94 85 GLN A N 1
ATOM 711 C CA . GLN A 1 85 ? 5.841 12.625 -3.763 1.00 91.94 85 GLN A CA 1
ATOM 712 C C . GLN A 1 85 ? 7.054 12.527 -4.685 1.00 91.94 85 GLN A C 1
ATOM 714 O O . GLN A 1 85 ? 7.234 13.398 -5.536 1.00 91.94 85 GLN A O 1
ATOM 719 N N . MET A 1 86 ? 7.839 11.457 -4.565 1.00 92.50 86 MET A N 1
ATOM 720 C CA . MET A 1 86 ? 8.995 11.202 -5.426 1.00 92.50 86 MET A CA 1
ATOM 721 C C . MET A 1 86 ? 8.599 11.008 -6.894 1.00 92.50 86 MET A C 1
ATOM 723 O O . MET A 1 86 ? 9.287 11.496 -7.788 1.00 92.50 86 MET A O 1
ATOM 727 N N . TRP A 1 87 ? 7.463 10.358 -7.156 1.00 94.31 87 TRP A N 1
ATOM 728 C CA . TRP A 1 87 ? 6.910 10.233 -8.505 1.00 94.31 87 TRP A CA 1
ATOM 729 C C . TRP A 1 87 ? 6.343 11.562 -9.044 1.00 94.31 87 TRP A C 1
ATOM 731 O O . TRP A 1 87 ? 6.263 11.764 -10.255 1.00 94.31 87 TRP A O 1
ATOM 741 N N . GLY A 1 88 ? 5.973 12.500 -8.168 1.00 91.69 88 GLY A N 1
ATOM 742 C CA . GLY A 1 88 ? 5.387 13.789 -8.544 1.00 91.69 88 GLY A CA 1
ATOM 743 C C . GLY A 1 88 ? 3.870 13.746 -8.764 1.00 91.69 88 GLY A C 1
ATOM 744 O O . GLY A 1 88 ? 3.316 14.631 -9.423 1.00 91.69 88 GLY A O 1
ATOM 745 N N . ALA A 1 89 ? 3.175 12.755 -8.199 1.00 91.56 89 ALA A N 1
ATOM 746 C CA . ALA A 1 89 ? 1.733 12.542 -8.338 1.00 91.56 89 ALA A CA 1
ATOM 747 C C . ALA A 1 89 ? 0.898 13.527 -7.489 1.00 91.56 89 ALA A C 1
ATOM 749 O O . ALA A 1 89 ? 0.123 13.136 -6.619 1.00 91.56 89 ALA A O 1
ATOM 750 N N . LYS A 1 90 ? 1.021 14.834 -7.757 1.00 89.06 90 LYS A N 1
ATOM 751 C CA . LYS A 1 90 ? 0.422 15.927 -6.957 1.00 89.06 90 LYS A CA 1
ATOM 752 C C . LYS A 1 90 ? -1.077 15.780 -6.704 1.00 89.06 90 LYS A C 1
ATOM 754 O O . LYS A 1 90 ? -1.537 16.030 -5.597 1.00 89.06 90 LYS A O 1
ATOM 759 N N . ARG A 1 91 ? -1.847 15.375 -7.723 1.00 91.88 91 ARG A N 1
ATOM 760 C CA . ARG A 1 91 ? -3.296 15.169 -7.573 1.00 91.88 91 ARG A CA 1
ATOM 761 C C . ARG A 1 91 ? -3.594 14.034 -6.596 1.00 91.88 91 ARG A C 1
ATOM 763 O O . ARG A 1 91 ? -4.529 14.158 -5.818 1.00 91.88 91 ARG A O 1
ATOM 770 N N . LYS A 1 92 ? -2.796 12.965 -6.636 1.00 91.00 92 LYS A N 1
ATOM 771 C CA . LYS A 1 92 ? -2.961 11.821 -5.744 1.00 91.00 92 LYS A CA 1
ATOM 772 C C . LYS A 1 92 ? -2.549 12.159 -4.312 1.00 91.00 92 LYS A C 1
ATOM 774 O O . LYS A 1 92 ? -3.234 11.760 -3.386 1.00 91.00 92 LYS A O 1
ATOM 779 N N . LEU A 1 93 ? -1.499 12.961 -4.130 1.00 89.50 93 LEU A N 1
ATOM 780 C CA . LEU A 1 93 ? -1.123 13.482 -2.810 1.00 89.50 93 LEU A CA 1
ATOM 781 C C . LEU A 1 93 ? -2.242 14.327 -2.193 1.00 89.50 93 LEU A C 1
ATOM 783 O O . LEU A 1 93 ? -2.594 14.101 -1.044 1.00 89.50 93 LEU A O 1
ATOM 787 N N . ALA A 1 94 ? -2.850 15.232 -2.967 1.00 88.62 94 ALA A N 1
ATOM 788 C CA . ALA A 1 94 ? -3.982 16.030 -2.493 1.00 88.62 94 ALA A CA 1
ATOM 789 C C . ALA A 1 94 ? -5.196 15.157 -2.113 1.00 88.62 94 ALA A C 1
ATOM 791 O O . ALA A 1 94 ? -5.856 15.414 -1.110 1.00 88.62 94 ALA A O 1
ATOM 792 N N . ASP A 1 95 ? -5.465 14.104 -2.890 1.00 90.12 95 ASP A N 1
ATOM 793 C CA . ASP A 1 95 ? -6.498 13.101 -2.594 1.00 90.12 95 ASP A CA 1
ATOM 794 C C . ASP A 1 95 ? -6.206 12.354 -1.276 1.00 90.12 95 ASP A C 1
ATOM 796 O O . ASP A 1 95 ? -7.056 12.300 -0.390 1.00 90.12 95 ASP A O 1
ATOM 800 N N . LEU A 1 96 ? -4.967 11.884 -1.082 1.00 88.12 96 LEU A N 1
ATOM 801 C CA . LEU A 1 96 ? -4.506 11.252 0.163 1.00 88.12 96 LEU A CA 1
ATOM 802 C C . LEU A 1 96 ? -4.604 12.197 1.371 1.00 88.12 96 LEU A C 1
ATOM 804 O O . LEU A 1 96 ? -5.009 11.784 2.456 1.00 88.12 96 LEU A O 1
ATOM 808 N N . GLU A 1 97 ? -4.245 13.468 1.206 1.00 86.25 97 GLU A N 1
ATOM 809 C CA . GLU A 1 97 ? -4.349 14.476 2.264 1.00 86.25 97 GLU A CA 1
ATOM 810 C C . GLU A 1 97 ? -5.798 14.746 2.666 1.00 86.25 97 GLU A C 1
ATOM 812 O O . GLU A 1 97 ? -6.079 14.903 3.855 1.00 86.25 97 GLU A O 1
ATOM 817 N N . GLN A 1 98 ? -6.714 14.770 1.695 1.00 85.31 98 GLN A N 1
ATOM 818 C CA . GLN A 1 98 ? -8.141 14.939 1.943 1.00 85.31 98 GLN A CA 1
ATOM 819 C C . GLN A 1 98 ? -8.737 13.700 2.624 1.00 85.31 98 GLN A C 1
ATOM 821 O O . GLN A 1 98 ? -9.490 13.827 3.590 1.00 85.31 98 GLN A O 1
ATOM 826 N N . GLN A 1 99 ? -8.391 12.506 2.144 1.00 84.88 99 GLN A N 1
ATOM 827 C CA . GLN A 1 99 ? -8.957 11.245 2.620 1.00 84.88 99 GLN A CA 1
ATOM 828 C C . GLN A 1 99 ? -8.419 10.835 3.999 1.00 84.88 99 GLN A C 1
ATOM 830 O O . GLN A 1 99 ? -9.167 10.311 4.824 1.00 84.88 99 GLN A O 1
ATOM 835 N N . TYR A 1 100 ? -7.140 11.102 4.281 1.00 80.88 100 TYR A N 1
ATOM 836 C CA . TYR A 1 100 ? -6.460 10.680 5.512 1.00 80.88 100 TYR A CA 1
ATOM 837 C C . TYR A 1 100 ? -5.929 11.857 6.327 1.00 80.88 100 TYR A C 1
ATOM 839 O O . TYR A 1 100 ? -4.890 11.736 6.976 1.00 80.88 100 TYR A O 1
ATOM 847 N N . HIS A 1 101 ? -6.643 12.984 6.331 1.00 71.38 101 HIS A N 1
ATOM 848 C CA . HIS A 1 101 ? -6.232 14.234 6.982 1.00 71.38 101 HIS A CA 1
ATOM 849 C C . HIS A 1 101 ? -5.690 14.054 8.420 1.00 71.38 101 HIS A C 1
ATOM 851 O O . HIS A 1 101 ? -4.689 14.656 8.816 1.00 71.38 101 HIS A O 1
ATOM 857 N N . LEU A 1 102 ? -6.288 13.143 9.198 1.00 65.19 102 LEU A N 1
ATOM 858 C CA . LEU A 1 102 ? -5.865 12.812 10.568 1.00 65.19 102 LEU A CA 1
ATOM 859 C C . LEU A 1 102 ? -4.483 12.135 10.656 1.00 65.19 102 LEU A C 1
ATOM 861 O O . LEU A 1 102 ? -3.809 12.211 11.683 1.00 65.19 102 LEU A O 1
ATOM 865 N N . TYR A 1 103 ? -4.052 11.457 9.596 1.00 67.50 103 TYR A N 1
ATOM 866 C CA . TYR A 1 103 ? -2.821 10.670 9.554 1.00 67.50 103 TYR A CA 1
ATOM 867 C C . TYR A 1 103 ? -1.696 11.365 8.769 1.00 67.50 103 TYR A C 1
ATOM 869 O O . TYR A 1 103 ? -0.523 11.084 9.035 1.00 67.50 103 TYR A O 1
ATOM 877 N N . THR A 1 104 ? -2.034 12.295 7.868 1.00 59.69 104 THR A N 1
ATOM 878 C CA . THR A 1 104 ? -1.106 13.023 6.978 1.00 59.69 104 THR A CA 1
ATOM 879 C C . THR A 1 104 ? -0.624 14.372 7.525 1.00 59.69 104 THR A C 1
ATOM 881 O O . THR A 1 104 ? 0.426 14.855 7.101 1.00 59.69 104 THR A O 1
ATOM 884 N N . THR A 1 105 ? -1.303 14.961 8.515 1.00 58.22 105 THR A N 1
ATOM 885 C CA . THR A 1 105 ? -0.963 16.276 9.114 1.00 58.22 105 THR A CA 1
ATOM 886 C C . THR A 1 105 ? 0.482 16.388 9.623 1.00 58.22 105 THR A C 1
ATOM 888 O O . THR A 1 105 ? 1.093 17.451 9.535 1.00 58.22 105 THR A O 1
ATOM 891 N N . ALA A 1 106 ? 1.089 15.293 10.092 1.00 58.53 106 ALA A N 1
ATOM 892 C CA . ALA A 1 106 ? 2.500 15.282 10.498 1.00 58.53 106 ALA A CA 1
ATOM 893 C C . ALA A 1 106 ? 3.493 15.359 9.314 1.00 58.53 106 ALA A C 1
ATOM 895 O O . ALA A 1 106 ? 4.643 15.751 9.505 1.00 58.53 106 ALA A O 1
ATOM 896 N N . TYR A 1 107 ? 3.066 14.980 8.105 1.00 52.97 107 TYR A N 1
ATOM 897 C CA . TYR A 1 107 ? 3.898 14.925 6.897 1.00 52.97 107 TYR A CA 1
ATOM 898 C C . TYR A 1 107 ? 3.806 16.208 6.065 1.00 52.97 107 TYR A C 1
ATOM 900 O O . TYR A 1 107 ? 4.834 16.686 5.589 1.00 52.97 107 TYR A O 1
ATOM 908 N N . VAL A 1 108 ? 2.621 16.828 5.977 1.00 56.12 108 VAL A N 1
ATOM 909 C CA . VAL A 1 108 ? 2.430 18.133 5.307 1.00 56.12 108 VAL A CA 1
ATOM 910 C C . VAL A 1 108 ? 3.359 19.198 5.901 1.00 56.12 108 VAL A C 1
ATOM 912 O O . VAL A 1 108 ? 3.977 19.965 5.162 1.00 56.12 108 VAL A O 1
ATOM 915 N N . ASN A 1 109 ? 3.551 19.178 7.224 1.00 51.22 109 ASN A N 1
ATOM 916 C CA . ASN A 1 109 ? 4.454 20.094 7.927 1.00 51.22 109 ASN A CA 1
ATOM 917 C C . ASN A 1 109 ? 5.947 19.830 7.638 1.00 51.22 109 ASN A C 1
ATOM 919 O O . ASN A 1 109 ? 6.734 20.772 7.624 1.00 51.22 109 ASN A O 1
ATOM 923 N N . LYS A 1 110 ? 6.346 18.580 7.356 1.00 51.31 110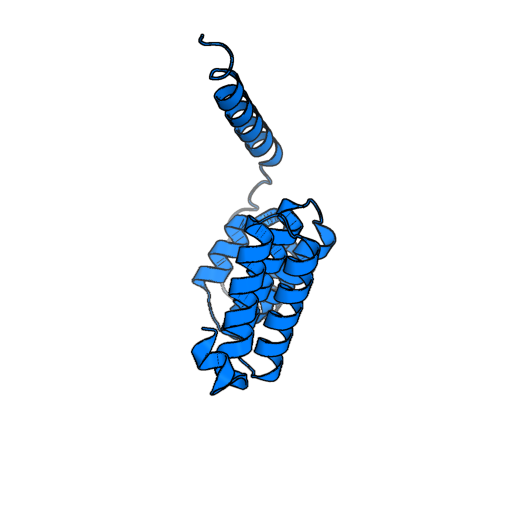 LYS A N 1
ATOM 924 C CA . LYS A 1 110 ? 7.723 18.231 6.943 1.00 51.31 110 LYS A CA 1
ATOM 925 C C . LYS A 1 110 ? 7.979 18.466 5.449 1.00 51.31 110 LYS A C 1
ATOM 927 O O . LYS A 1 110 ? 9.105 18.750 5.060 1.00 51.31 110 LYS A O 1
ATOM 932 N N . GLY A 1 111 ? 6.950 18.358 4.609 1.00 45.53 111 GLY A N 1
ATOM 933 C CA . GLY A 1 111 ? 7.029 18.674 3.179 1.00 45.53 111 GLY A CA 1
ATOM 934 C C . GLY A 1 111 ? 7.067 20.180 2.901 1.00 45.53 111 GLY A C 1
ATOM 935 O O . GLY A 1 111 ? 7.752 20.616 1.976 1.00 45.53 111 GLY A O 1
ATOM 936 N N . HIS A 1 112 ? 6.395 20.988 3.731 1.00 44.19 112 HIS A N 1
ATOM 937 C CA . HIS A 1 112 ? 6.441 22.452 3.643 1.00 44.19 112 HIS A CA 1
ATOM 938 C C . HIS A 1 112 ? 7.757 23.063 4.143 1.00 44.19 112 HIS A C 1
ATOM 940 O O . HIS A 1 112 ? 8.135 24.127 3.661 1.00 44.19 112 HIS A O 1
ATOM 946 N N . SER A 1 113 ? 8.514 22.394 5.021 1.00 37.56 113 SER A N 1
ATOM 947 C CA . SER A 1 113 ? 9.811 22.913 5.489 1.00 37.56 113 SER A CA 1
ATOM 948 C C . SER A 1 113 ? 10.933 22.857 4.439 1.00 37.56 113 SER A C 1
ATOM 950 O O . SER A 1 113 ? 12.035 23.315 4.712 1.00 37.56 113 SER A O 1
ATOM 952 N N . ILE A 1 114 ? 10.678 22.316 3.239 1.00 45.16 114 ILE A N 1
ATOM 953 C CA . ILE A 1 114 ? 11.629 22.333 2.108 1.00 45.16 114 ILE A CA 1
ATOM 954 C C . ILE A 1 114 ? 11.337 23.505 1.141 1.00 45.16 114 ILE A C 1
ATOM 956 O O . ILE A 1 114 ? 12.068 23.732 0.181 1.00 45.16 114 ILE A O 1
ATOM 960 N N . ARG A 1 115 ? 10.294 24.311 1.388 1.00 47.38 115 ARG A N 1
ATOM 961 C CA . ARG A 1 115 ? 9.954 25.478 0.558 1.00 47.38 115 ARG A CA 1
ATOM 962 C C . ARG A 1 115 ? 9.658 26.710 1.403 1.00 47.38 115 ARG A C 1
ATOM 964 O O . ARG A 1 115 ? 8.508 27.115 1.521 1.00 47.38 115 ARG A O 1
ATOM 971 N N . SER A 1 116 ? 10.695 27.352 1.928 1.00 43.47 116 SER A N 1
ATOM 972 C CA . SER A 1 116 ? 10.570 28.733 2.406 1.00 43.47 116 SER A CA 1
ATOM 973 C C . SER A 1 116 ? 11.921 29.444 2.477 1.00 43.47 116 SER A C 1
ATOM 975 O O . SER A 1 116 ? 12.395 29.767 3.557 1.00 43.47 116 SER A O 1
ATOM 977 N N . GLU A 1 117 ? 12.504 29.725 1.311 1.00 44.00 117 GLU A N 1
ATOM 978 C CA . GLU A 1 117 ? 13.399 30.874 1.108 1.00 44.00 117 GLU A CA 1
ATOM 979 C C . GLU A 1 117 ? 13.059 31.549 -0.230 1.00 44.00 117 GLU A C 1
ATOM 981 O O . GLU A 1 117 ? 13.760 31.415 -1.226 1.00 44.00 117 GLU A O 1
ATOM 986 N N . ALA A 1 118 ? 11.914 32.230 -0.274 1.00 40.72 118 ALA A N 1
ATOM 987 C CA . ALA A 1 118 ? 11.640 33.329 -1.202 1.00 40.72 118 ALA A CA 1
ATOM 988 C C . ALA A 1 118 ? 10.419 34.094 -0.669 1.00 40.72 118 ALA A C 1
ATOM 990 O O . ALA A 1 118 ? 9.333 33.532 -0.547 1.00 40.72 118 ALA A O 1
ATOM 991 N N . GLY A 1 119 ? 10.634 35.346 -0.262 1.00 42.50 119 GLY A N 1
ATOM 992 C CA . GLY A 1 119 ? 9.659 36.172 0.449 1.00 42.50 119 GLY A CA 1
ATOM 993 C C . GLY A 1 119 ? 8.429 36.589 -0.364 1.00 42.50 119 GLY A C 1
ATOM 994 O O . GLY A 1 119 ? 8.442 36.610 -1.592 1.00 42.50 119 GLY A O 1
ATOM 995 N N . GLY A 1 120 ? 7.375 36.985 0.355 1.00 35.47 120 GLY A N 1
ATOM 996 C CA . GLY A 1 120 ? 6.190 37.625 -0.220 1.00 35.47 120 GLY A CA 1
ATOM 997 C C . GLY A 1 120 ? 4.946 37.497 0.660 1.00 35.47 120 GLY A C 1
ATOM 998 O O . GLY A 1 120 ? 4.416 36.410 0.829 1.00 35.47 120 GLY A O 1
ATOM 999 N N . LEU A 1 121 ? 4.515 38.630 1.214 1.00 43.78 121 LEU A N 1
ATOM 1000 C CA . LEU A 1 121 ? 3.348 38.892 2.070 1.00 43.78 121 LEU A CA 1
ATOM 1001 C C . LEU A 1 121 ? 2.027 38.216 1.633 1.00 43.78 121 LEU A C 1
ATOM 1003 O O . LEU A 1 121 ? 1.672 38.258 0.459 1.00 43.78 121 LEU A O 1
ATOM 1007 N N . GLY A 1 122 ? 1.229 37.749 2.604 1.00 33.47 122 GLY A N 1
ATOM 1008 C CA . GLY A 1 122 ? -0.205 37.476 2.413 1.00 33.47 122 GLY A CA 1
ATOM 1009 C C . GLY A 1 122 ? -0.770 36.454 3.401 1.00 33.47 122 GLY A C 1
ATOM 1010 O O . GLY A 1 122 ? -0.490 35.267 3.289 1.00 33.47 122 GLY A O 1
ATOM 1011 N N . GLY A 1 123 ? -1.550 36.904 4.387 1.00 45.25 123 GLY A N 1
ATOM 1012 C CA . GLY A 1 123 ? -2.179 36.026 5.376 1.00 45.25 123 GLY A CA 1
ATOM 1013 C C . GLY A 1 123 ? -3.372 35.236 4.832 1.00 45.25 123 GLY A C 1
ATOM 1014 O O . GLY A 1 123 ? -4.083 35.724 3.961 1.00 45.25 123 GLY A O 1
ATOM 1015 N N . ALA A 1 124 ? -3.629 34.060 5.412 1.00 37.91 124 ALA A N 1
ATOM 1016 C CA . ALA A 1 124 ? -4.970 33.485 5.530 1.00 37.91 124 ALA A CA 1
ATOM 1017 C C . ALA A 1 124 ? -5.002 32.317 6.536 1.00 37.91 124 ALA A C 1
ATOM 1019 O O . ALA A 1 124 ? -4.331 31.308 6.359 1.00 37.91 124 ALA A O 1
ATOM 1020 N N . ALA A 1 125 ? -5.833 32.509 7.563 1.00 38.53 125 ALA A N 1
ATOM 1021 C CA . ALA A 1 125 ? -6.643 31.533 8.292 1.00 38.53 125 ALA A CA 1
ATOM 1022 C C . ALA A 1 125 ? -5.997 30.227 8.802 1.00 38.53 125 ALA A C 1
ATOM 1024 O O . ALA A 1 125 ? -5.864 29.234 8.093 1.00 38.53 125 ALA A O 1
ATOM 1025 N N . SER A 1 126 ? -5.788 30.193 10.123 1.00 46.19 126 SER A N 1
ATOM 1026 C CA . SER A 1 126 ? -5.890 28.964 10.915 1.00 46.19 126 SER A CA 1
ATOM 1027 C C . SER A 1 126 ? -7.272 28.343 10.676 1.00 46.19 126 SER A C 1
ATOM 1029 O O . SER A 1 126 ? -8.288 28.921 11.067 1.00 46.19 126 SER A O 1
ATOM 1031 N N . VAL A 1 127 ? -7.321 27.215 9.966 1.00 48.41 127 VAL A N 1
ATOM 1032 C CA . VAL A 1 127 ? -8.566 26.482 9.718 1.00 48.41 127 VAL A CA 1
ATOM 1033 C C . VAL A 1 127 ? -8.935 25.744 11.009 1.00 48.41 127 VAL A C 1
ATOM 1035 O O . VAL A 1 127 ? -8.127 24.956 11.506 1.00 48.41 127 VAL A O 1
ATOM 1038 N N . PRO A 1 128 ? -10.115 26.001 11.597 1.00 46.31 128 PRO A N 1
ATOM 1039 C CA . PRO A 1 128 ? -10.507 25.386 12.853 1.00 46.31 128 PRO A CA 1
ATOM 1040 C C . PRO A 1 128 ? -10.743 23.885 12.650 1.00 46.31 128 PRO A C 1
ATOM 1042 O O . PRO A 1 128 ? -11.471 23.476 11.746 1.00 46.31 128 PRO A O 1
ATOM 1045 N N . ASN A 1 129 ? -10.134 23.076 13.521 1.00 45.88 129 ASN A N 1
ATOM 1046 C CA . ASN A 1 129 ? -10.430 21.655 13.689 1.00 45.88 129 ASN A CA 1
ATOM 1047 C C . ASN A 1 129 ? -11.933 21.475 13.948 1.00 45.88 129 ASN A C 1
ATOM 1049 O O . ASN A 1 129 ? -12.406 21.694 15.063 1.00 45.88 129 ASN A O 1
ATOM 1053 N N . LEU A 1 130 ? -12.681 21.077 12.923 1.00 47.81 130 LEU A N 1
ATOM 1054 C CA . LEU A 1 130 ? -14.051 20.601 13.062 1.00 47.81 130 LEU A CA 1
ATOM 1055 C C . LEU A 1 130 ? -14.016 19.076 13.147 1.00 47.81 130 LEU A C 1
ATOM 1057 O O . LEU A 1 130 ? -13.587 18.387 12.221 1.00 47.81 130 LEU A O 1
ATOM 1061 N N . ASP A 1 131 ? -14.434 18.576 14.305 1.00 58.97 131 ASP A N 1
ATOM 1062 C CA . ASP A 1 131 ? -14.400 17.176 14.704 1.00 58.97 131 ASP A CA 1
ATOM 1063 C C . ASP A 1 131 ? -15.358 16.310 13.861 1.00 58.97 131 ASP A C 1
ATOM 1065 O O . ASP A 1 131 ? -16.514 16.057 14.211 1.00 58.97 131 ASP A O 1
ATOM 1069 N N . MET A 1 132 ? -14.856 15.845 12.713 1.00 54.38 132 MET A N 1
ATOM 1070 C CA . MET A 1 132 ? -15.546 14.923 11.806 1.00 54.38 132 MET A CA 1
ATOM 1071 C C . MET A 1 132 ? -15.672 13.488 12.349 1.00 54.38 132 MET A C 1
ATOM 1073 O O . MET A 1 132 ? -16.372 12.687 11.725 1.00 54.38 132 MET A O 1
ATOM 1077 N N . LEU A 1 133 ? -15.093 13.146 13.515 1.00 53.62 133 LEU A N 1
ATOM 1078 C CA . LEU A 1 133 ? -15.405 11.868 14.181 1.00 53.62 133 LEU A CA 1
ATOM 1079 C C . LEU A 1 133 ? -16.884 11.801 14.568 1.00 53.62 133 LEU A C 1
ATOM 1081 O O . LEU A 1 133 ? -17.494 10.732 14.501 1.00 53.62 133 LEU A O 1
ATOM 1085 N N . SER A 1 134 ? -17.478 12.946 14.904 1.00 56.41 134 SER A N 1
ATOM 1086 C CA . SER A 1 134 ? -18.908 13.044 15.194 1.00 56.41 134 SER A CA 1
ATOM 1087 C C . SER A 1 134 ? -19.767 12.779 13.948 1.00 56.41 134 SER A C 1
ATOM 1089 O O . SER A 1 134 ? -20.791 12.103 14.035 1.00 56.41 134 SER A O 1
ATOM 1091 N N . ILE A 1 135 ? -19.320 13.217 12.765 1.00 60.84 135 ILE A N 1
ATOM 1092 C CA . ILE A 1 135 ? -20.047 13.025 11.497 1.00 60.84 135 ILE A CA 1
ATOM 1093 C C . ILE A 1 135 ? -19.913 11.582 10.984 1.00 60.84 135 ILE A C 1
ATOM 1095 O O . ILE A 1 135 ? -20.898 10.995 10.534 1.00 60.84 135 ILE A O 1
ATOM 1099 N N . LEU A 1 136 ? -18.729 10.969 11.098 1.00 58.28 136 LEU A N 1
ATOM 1100 C CA . LEU A 1 136 ? -18.521 9.573 10.696 1.00 58.28 136 LEU A CA 1
ATOM 1101 C C . LEU A 1 136 ? -19.298 8.591 11.584 1.00 58.28 136 LEU A C 1
ATOM 1103 O O . LEU A 1 136 ? -19.924 7.670 11.058 1.00 58.28 136 LEU A O 1
ATOM 1107 N N . LYS A 1 137 ? -19.355 8.827 12.905 1.00 56.72 137 LYS A N 1
ATOM 1108 C CA . LYS A 1 137 ? -20.218 8.042 13.806 1.00 56.72 137 LYS A CA 1
ATOM 1109 C C . LYS A 1 137 ? -21.701 8.188 13.458 1.00 56.72 137 LYS A C 1
ATOM 1111 O O . LYS A 1 137 ? -22.423 7.192 13.470 1.00 56.72 137 LYS A O 1
ATOM 1116 N N . ALA A 1 138 ? -22.152 9.393 13.108 1.00 54.28 138 ALA A N 1
ATOM 1117 C CA . ALA A 1 138 ? -23.535 9.617 12.690 1.00 54.28 138 ALA A CA 1
ATOM 1118 C C . ALA A 1 138 ? -23.872 8.881 11.375 1.00 54.28 138 ALA A C 1
ATOM 1120 O O . ALA A 1 138 ? -24.905 8.221 11.294 1.00 54.28 138 ALA A O 1
ATOM 1121 N N . SER A 1 139 ? -22.978 8.907 10.379 1.00 57.53 139 SER A N 1
ATOM 1122 C CA . SER A 1 139 ? -23.176 8.205 9.098 1.00 57.53 139 SER A CA 1
ATOM 1123 C C . SER A 1 139 ? -23.159 6.676 9.248 1.00 57.53 139 SER A C 1
ATOM 1125 O O . SER A 1 139 ? -23.990 5.978 8.666 1.00 57.53 139 SER A O 1
ATOM 1127 N N . GLN A 1 140 ? -22.272 6.135 10.091 1.00 64.50 140 GLN A N 1
ATOM 1128 C CA . GLN A 1 140 ? -22.220 4.695 10.359 1.00 64.50 140 GLN A CA 1
ATOM 1129 C C . GLN A 1 140 ? -23.456 4.196 11.124 1.00 64.50 140 GLN A C 1
ATOM 1131 O O . GLN A 1 140 ? -23.919 3.089 10.861 1.00 64.50 140 GLN A O 1
ATOM 1136 N N . THR A 1 141 ? -24.027 5.026 12.005 1.00 62.53 141 THR A N 1
ATOM 1137 C CA . THR A 1 141 ? -25.280 4.711 12.717 1.00 62.53 141 THR A CA 1
ATOM 1138 C C . THR A 1 141 ? -26.490 4.737 11.771 1.00 62.53 141 THR A C 1
ATOM 1140 O O . THR A 1 141 ? -27.330 3.847 11.830 1.00 62.53 141 THR A O 1
ATOM 1143 N N . LEU A 1 142 ? -26.551 5.689 10.832 1.00 55.41 142 LEU A N 1
ATOM 1144 C CA . LEU A 1 142 ? -27.577 5.703 9.775 1.00 55.41 142 LEU A CA 1
ATOM 1145 C C . LEU A 1 142 ? -27.463 4.490 8.836 1.00 55.41 142 LEU A C 1
ATOM 1147 O O . LEU A 1 142 ? -28.472 3.936 8.408 1.00 55.41 142 LEU A O 1
ATOM 1151 N N . SER A 1 143 ? -26.241 4.047 8.528 1.00 50.62 143 SER A N 1
ATOM 1152 C CA . SER A 1 143 ? -26.010 2.899 7.642 1.00 50.62 143 SER A CA 1
ATOM 1153 C C . SER A 1 143 ? -26.357 1.554 8.301 1.00 50.62 143 SER A C 1
ATOM 1155 O O . SER A 1 143 ? -26.836 0.640 7.627 1.00 50.62 143 SER A O 1
ATOM 1157 N N . SER A 1 144 ? -26.192 1.424 9.624 1.00 54.91 144 SER A N 1
ATOM 1158 C CA . SER A 1 144 ? -26.580 0.205 10.347 1.00 54.91 144 SER A CA 1
ATOM 1159 C C . SER A 1 144 ? -28.096 0.067 10.549 1.00 54.91 144 SER A C 1
ATOM 1161 O O . SER A 1 144 ? -28.590 -1.059 10.615 1.00 54.91 144 SER A O 1
ATOM 1163 N N . GLU A 1 145 ? -28.856 1.167 10.572 1.00 55.19 145 GLU A N 1
ATOM 1164 C CA . GLU A 1 145 ? -30.326 1.126 10.647 1.00 55.19 145 GLU A CA 1
ATOM 1165 C C . GLU A 1 145 ? -30.974 0.662 9.327 1.00 55.19 145 GLU A C 1
ATOM 1167 O O . GLU A 1 145 ? -31.952 -0.089 9.336 1.00 55.19 145 GLU A O 1
ATOM 1172 N N . VAL A 1 146 ? -30.386 1.018 8.176 1.00 55.97 146 VAL A N 1
ATOM 1173 C CA . VAL A 1 146 ? -30.899 0.633 6.843 1.00 55.97 146 VAL A CA 1
ATOM 1174 C C . VAL A 1 146 ? -30.789 -0.879 6.592 1.00 55.97 146 VAL A C 1
ATOM 1176 O O . VAL A 1 146 ? -31.611 -1.448 5.873 1.00 55.97 146 VAL A O 1
ATOM 1179 N N . VAL A 1 147 ? -29.830 -1.561 7.226 1.00 49.03 147 VAL A N 1
ATOM 1180 C CA . VAL A 1 147 ? -29.665 -3.022 7.101 1.00 49.03 147 VAL A CA 1
ATOM 1181 C C . VAL A 1 147 ? -30.586 -3.800 8.056 1.00 49.03 147 VAL A C 1
ATOM 1183 O O . VAL A 1 147 ? -30.937 -4.941 7.757 1.00 49.03 147 VAL A O 1
ATOM 1186 N N . LEU A 1 148 ? -31.073 -3.194 9.147 1.00 47.88 148 LEU A N 1
ATOM 1187 C CA . LEU A 1 148 ? -32.023 -3.858 10.054 1.00 47.88 148 LEU A CA 1
ATOM 1188 C C . LEU A 1 148 ? -33.484 -3.794 9.566 1.00 47.88 148 LEU A C 1
ATOM 1190 O O . LEU A 1 148 ? -34.269 -4.695 9.864 1.00 47.88 148 LEU A O 1
ATOM 1194 N N . GLY A 1 149 ? -33.851 -2.781 8.771 1.00 50.59 149 GLY A N 1
ATOM 1195 C CA . GLY A 1 149 ? -35.213 -2.614 8.238 1.00 50.59 149 GLY A CA 1
ATOM 1196 C C . GLY A 1 149 ? -35.658 -3.678 7.222 1.00 50.59 149 GLY A C 1
ATOM 1197 O O . GLY A 1 149 ? -36.857 -3.818 6.972 1.00 50.59 149 GLY A O 1
ATOM 1198 N N . ASN A 1 150 ? -34.720 -4.456 6.671 1.00 49.34 150 ASN A N 1
ATOM 1199 C CA . ASN A 1 150 ? -34.998 -5.509 5.686 1.00 49.34 150 ASN A CA 1
ATOM 1200 C C . ASN A 1 150 ? -34.998 -6.935 6.261 1.00 49.34 150 ASN A C 1
ATOM 1202 O O . ASN A 1 150 ? -35.217 -7.881 5.510 1.00 49.34 150 ASN A O 1
ATOM 1206 N N . LEU A 1 151 ? -34.813 -7.106 7.575 1.00 49.91 151 LEU A N 1
ATOM 1207 C CA . LEU A 1 151 ? -34.875 -8.418 8.239 1.00 49.91 151 LEU A CA 1
ATOM 1208 C C . LEU A 1 151 ? -36.196 -8.673 8.994 1.00 49.91 151 LEU A C 1
ATOM 1210 O O . LEU A 1 151 ? -36.352 -9.722 9.608 1.00 49.91 151 LEU A O 1
ATOM 1214 N N . LEU A 1 152 ? -37.171 -7.757 8.915 1.00 53.62 152 LEU A N 1
ATOM 1215 C CA . LEU A 1 152 ? -38.497 -7.889 9.549 1.00 53.62 152 LEU A CA 1
ATOM 1216 C C . LEU A 1 152 ? -39.674 -7.674 8.579 1.00 53.62 152 LEU A C 1
ATOM 1218 O O . LEU A 1 152 ? -40.737 -7.184 8.963 1.00 53.62 152 LEU A O 1
ATOM 1222 N N . LYS A 1 153 ? -39.525 -8.071 7.310 1.00 50.72 153 LYS A N 1
ATOM 1223 C CA . LYS A 1 153 ? -40.663 -8.189 6.386 1.00 50.72 153 LYS A CA 1
ATOM 1224 C C . LYS A 1 153 ? -40.704 -9.563 5.713 1.00 50.72 153 LYS A C 1
ATOM 1226 O O . LYS A 1 153 ? -40.136 -9.739 4.644 1.00 50.72 153 LYS A O 1
ATOM 1231 N N . LYS A 1 154 ? -41.509 -10.417 6.359 1.00 39.47 154 LYS A N 1
ATOM 1232 C CA . LYS A 1 154 ? -42.059 -11.730 5.974 1.00 39.47 154 LYS A CA 1
ATOM 1233 C C . LYS A 1 154 ? -41.099 -12.909 5.893 1.00 39.47 154 LYS A C 1
ATOM 1235 O O . LYS A 1 154 ? -40.300 -12.970 4.942 1.00 39.47 154 LYS A O 1
#

Radius of gyration: 19.82 Å; chains: 1; bounding box: 56×55×34 Å

pLDDT: mean 77.33, std 20.78, range [33.47, 97.94]

Sequence (154 aa):
MKRWARYSPANYQHKYELVQAETMRLSGQNTRAMDYYDAAIEGAKENKYIQEEAIANELAANFYFAQEKYKIGKTYLQDAYYHYQMWGAKRKLADLEQQYHLYTTAYVNKGHSIRSEAGGLGGAASVPNLDMLSILKASQTLSSEVVLGNLLKK

Foldseek 3Di:
DVVVCVVPVLVCVLVVLLVVLVVCLVVVVNVSSVVSLVVSLVSCVVSVVLQSNLVSLQVVLVSCVVVVVNVRSLVSLVSSLVSCVVVVVVVVNVVSCVVPVVSCVVVVVVVCVVDDDDDDDDDDDDDDDDPCVVVVVVVVVVVVVVVVVVVPDD

Secondary structure (DSSP, 8-state):
-HHHHTT-HHHHHHHHHHHHHHHHHHTT-HHHHHHHHHHHHHHHHHTT-HHHHHHHHHHHHHHHHTTT-HHHHHHHHHHHHHHHHHHT-HHHHHHHHHHTHHHHHHHHHHHHTTS--S-------------THHHHHHHHHHHHHHHHTTSS--